Protein AF-A0AAJ7J3K2-F1 (afdb_monomer)

Structure (mmCIF, N/CA/C/O backbone):
data_AF-A0AAJ7J3K2-F1
#
_entry.id   AF-A0AAJ7J3K2-F1
#
loop_
_atom_site.group_PDB
_atom_site.id
_atom_site.type_symbol
_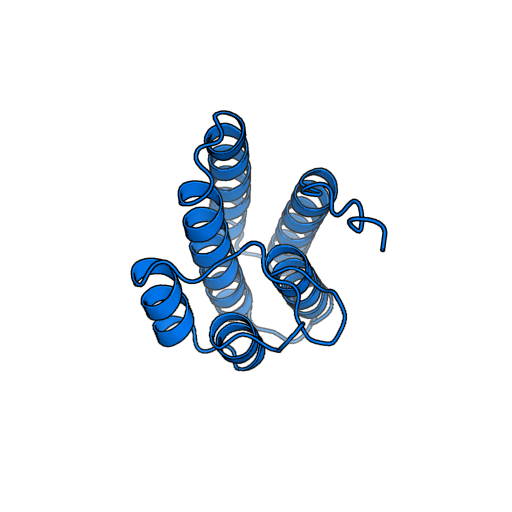atom_site.label_atom_id
_atom_site.label_alt_id
_atom_site.label_comp_id
_atom_site.label_asym_id
_atom_site.label_entity_id
_atom_site.label_seq_id
_atom_site.pdbx_PDB_ins_code
_atom_site.Cartn_x
_atom_site.Cartn_y
_atom_site.Cartn_z
_atom_site.occupancy
_atom_site.B_iso_or_equiv
_atom_site.auth_seq_id
_atom_site.auth_comp_id
_atom_site.auth_asym_id
_atom_site.auth_atom_id
_atom_site.pdbx_PDB_model_num
ATOM 1 N N . MET A 1 1 ? -19.468 -12.017 3.623 1.00 50.28 1 MET A N 1
ATOM 2 C CA . MET A 1 1 ? -18.251 -12.184 2.803 1.00 50.28 1 MET A CA 1
ATOM 3 C C . MET A 1 1 ? -18.581 -11.731 1.396 1.00 50.28 1 MET A C 1
ATOM 5 O O . MET A 1 1 ? -19.636 -12.104 0.895 1.00 50.28 1 MET A O 1
ATOM 9 N N . GLY A 1 2 ? -17.785 -10.815 0.849 1.00 67.88 2 GLY A N 1
ATOM 10 C CA . GLY A 1 2 ? -18.163 -9.991 -0.298 1.00 67.88 2 GLY A CA 1
ATOM 11 C C . GLY A 1 2 ? -16.980 -9.143 -0.763 1.00 67.88 2 GLY A C 1
ATOM 12 O O . GLY A 1 2 ? -16.300 -8.567 0.084 1.00 67.88 2 GLY A O 1
ATOM 13 N N . ASN A 1 3 ? -16.723 -9.014 -2.067 1.00 72.12 3 ASN A N 1
ATOM 14 C CA . ASN A 1 3 ? -15.802 -7.985 -2.548 1.00 72.12 3 ASN A CA 1
ATOM 15 C C . ASN A 1 3 ? -16.389 -6.628 -2.156 1.00 72.12 3 ASN A C 1
ATOM 17 O O . ASN A 1 3 ? -17.402 -6.195 -2.706 1.00 72.12 3 ASN A O 1
ATOM 21 N N . THR A 1 4 ? -15.776 -5.969 -1.175 1.00 83.62 4 THR A N 1
ATOM 22 C CA . THR A 1 4 ? -16.173 -4.625 -0.783 1.00 83.62 4 THR A CA 1
ATOM 23 C C . THR A 1 4 ? -15.841 -3.674 -1.933 1.00 83.62 4 THR A C 1
ATOM 25 O O . THR A 1 4 ? -14.943 -3.955 -2.739 1.00 83.62 4 THR A O 1
ATOM 28 N N . PRO A 1 5 ? -16.508 -2.512 -2.014 1.00 84.62 5 PRO A N 1
ATOM 29 C CA . PRO A 1 5 ? -16.103 -1.463 -2.945 1.00 84.62 5 PRO A CA 1
ATOM 30 C C . PRO A 1 5 ? -14.605 -1.140 -2.833 1.00 84.62 5 PRO A C 1
ATOM 32 O O . PRO A 1 5 ? -13.960 -0.833 -3.834 1.00 84.62 5 PRO A O 1
ATOM 35 N N . LEU A 1 6 ? -14.045 -1.281 -1.625 1.00 83.12 6 LEU A N 1
ATOM 36 C CA . LEU A 1 6 ? -12.630 -1.084 -1.347 1.00 83.12 6 LEU A CA 1
ATOM 37 C C . LEU A 1 6 ? -11.763 -2.177 -1.996 1.00 83.12 6 LEU A C 1
ATOM 39 O O . LEU A 1 6 ? -10.809 -1.839 -2.692 1.00 83.12 6 LEU A O 1
ATOM 43 N N . HIS A 1 7 ? -12.132 -3.460 -1.879 1.00 83.38 7 HIS A N 1
ATOM 44 C CA . HIS A 1 7 ? -11.436 -4.564 -2.560 1.00 83.38 7 HIS A CA 1
ATOM 45 C C . HIS A 1 7 ? -11.411 -4.383 -4.082 1.00 83.38 7 HIS A C 1
ATOM 47 O O . HIS A 1 7 ? -10.362 -4.524 -4.712 1.00 83.38 7 HIS A O 1
ATOM 53 N N . LEU A 1 8 ? -12.548 -4.003 -4.673 1.00 86.31 8 LEU A N 1
ATOM 54 C CA . LEU A 1 8 ? -12.648 -3.769 -6.116 1.00 86.31 8 LEU A CA 1
ATOM 55 C C . LEU A 1 8 ? -11.788 -2.582 -6.565 1.00 86.31 8 LEU A C 1
ATOM 57 O O . LEU A 1 8 ? -11.132 -2.660 -7.602 1.00 86.31 8 LEU A O 1
ATOM 61 N N . ALA A 1 9 ? -11.757 -1.499 -5.786 1.00 87.62 9 ALA A N 1
ATOM 62 C CA . ALA A 1 9 ? -10.947 -0.326 -6.098 1.00 87.62 9 ALA A CA 1
ATOM 63 C C . ALA A 1 9 ? -9.441 -0.636 -6.072 1.00 87.62 9 ALA A C 1
ATOM 65 O O . ALA A 1 9 ? -8.712 -0.169 -6.949 1.00 87.62 9 ALA A O 1
ATOM 66 N N . VAL A 1 10 ? -8.985 -1.462 -5.123 1.00 83.69 10 VAL A N 1
ATOM 67 C CA . VAL A 1 10 ? -7.587 -1.919 -5.050 1.00 83.69 10 VAL A CA 1
ATOM 68 C C . VAL A 1 10 ? -7.242 -2.830 -6.222 1.00 83.69 10 VAL A C 1
ATOM 70 O O . VAL A 1 10 ? -6.240 -2.596 -6.897 1.00 83.69 10 VAL A O 1
ATOM 73 N N . ALA A 1 11 ? -8.090 -3.821 -6.510 1.00 80.25 11 ALA A N 1
ATOM 74 C CA . ALA A 1 11 ? -7.893 -4.737 -7.633 1.00 80.25 11 ALA A CA 1
ATOM 75 C C . ALA A 1 11 ? -7.871 -4.002 -8.986 1.00 80.25 11 ALA A C 1
ATOM 77 O O . ALA A 1 11 ? -7.087 -4.340 -9.869 1.00 80.25 11 ALA A O 1
ATOM 78 N N . ALA A 1 12 ? -8.686 -2.954 -9.134 1.00 84.25 12 ALA A N 1
ATOM 79 C CA . ALA A 1 12 ? -8.729 -2.107 -10.325 1.00 84.25 12 ALA A CA 1
ATOM 80 C C . ALA A 1 12 ? -7.634 -1.022 -10.365 1.00 84.25 12 ALA A C 1
ATOM 82 O O . ALA A 1 12 ? -7.629 -0.198 -11.284 1.00 84.25 12 ALA A O 1
ATOM 83 N N . ASN A 1 13 ? -6.740 -0.984 -9.371 1.00 80.88 13 ASN A N 1
ATOM 84 C CA . ASN A 1 13 ? -5.700 0.031 -9.209 1.00 80.88 13 ASN A CA 1
ATOM 85 C C . ASN A 1 13 ? -6.234 1.481 -9.238 1.00 80.88 13 ASN A C 1
ATOM 87 O O . ASN A 1 13 ? -5.630 2.397 -9.798 1.00 80.88 13 ASN A O 1
ATOM 91 N N . LYS A 1 14 ? -7.426 1.703 -8.674 1.00 87.31 14 LYS A N 1
ATOM 92 C CA . LYS A 1 14 ? -8.111 3.002 -8.664 1.00 87.31 14 LYS A CA 1
ATOM 93 C C . LYS A 1 14 ? -7.851 3.738 -7.360 1.00 87.31 14 LYS A C 1
ATOM 95 O O . LYS A 1 14 ? -8.754 3.918 -6.547 1.00 87.31 14 LYS A O 1
ATOM 100 N N . MET A 1 15 ? -6.628 4.225 -7.180 1.00 83.25 15 MET A N 1
ATOM 101 C CA . MET A 1 15 ? -6.229 4.867 -5.924 1.00 83.25 15 MET A CA 1
ATOM 102 C C . MET A 1 15 ? -7.074 6.061 -5.477 1.00 83.25 15 MET A C 1
ATOM 104 O O . MET A 1 15 ? -7.392 6.132 -4.290 1.00 83.25 15 MET A O 1
ATOM 108 N N . PRO A 1 16 ? -7.538 6.949 -6.376 1.00 86.94 16 PRO A N 1
ATOM 109 C CA . PRO A 1 16 ? -8.463 8.008 -5.979 1.00 86.94 16 PRO A CA 1
ATOM 110 C C . PRO A 1 16 ? -9.750 7.462 -5.345 1.00 86.94 16 PRO A C 1
ATOM 112 O O . PRO A 1 16 ? -10.265 8.037 -4.389 1.00 86.94 16 PRO A O 1
ATOM 115 N N . VAL A 1 17 ? -10.244 6.323 -5.843 1.00 89.50 17 VAL A N 1
ATOM 116 C CA . VAL A 1 17 ? -11.439 5.650 -5.316 1.00 89.50 17 VAL A CA 1
ATOM 117 C C . VAL A 1 17 ? -11.130 4.984 -3.979 1.00 89.50 17 VAL A C 1
ATOM 119 O O . VAL A 1 17 ? -11.906 5.134 -3.042 1.00 89.50 17 VAL A O 1
ATOM 122 N N . VAL A 1 18 ? -9.979 4.314 -3.859 1.00 86.56 18 VAL A N 1
ATOM 123 C CA . VAL A 1 18 ? -9.514 3.719 -2.594 1.00 86.56 18 VAL A CA 1
ATOM 124 C C . VAL A 1 18 ? -9.453 4.780 -1.495 1.00 86.56 18 VAL A C 1
ATOM 126 O O . VAL A 1 18 ? -10.060 4.608 -0.442 1.00 86.56 18 VAL A O 1
ATOM 129 N N . MET A 1 19 ? -8.801 5.916 -1.756 1.00 84.94 19 MET A N 1
ATOM 130 C CA . MET A 1 19 ? -8.683 7.005 -0.783 1.00 84.94 19 MET A CA 1
ATOM 131 C C . MET A 1 19 ? -10.039 7.603 -0.401 1.00 84.94 19 MET A C 1
ATOM 133 O O . MET A 1 19 ? -10.247 7.958 0.758 1.00 84.94 19 MET A O 1
ATOM 137 N N . LEU A 1 20 ? -10.971 7.713 -1.352 1.00 88.75 20 LEU A N 1
ATOM 138 C CA . LEU A 1 20 ? -12.320 8.211 -1.084 1.00 88.75 20 LEU A CA 1
ATOM 139 C C . LEU A 1 20 ? -13.107 7.247 -0.189 1.00 88.75 20 LEU A C 1
ATOM 141 O O . LEU A 1 20 ? -13.742 7.686 0.766 1.00 88.75 20 LEU A O 1
ATOM 145 N N . LEU A 1 21 ? -13.020 5.944 -0.457 1.00 87.56 21 LEU A N 1
ATOM 146 C CA . LEU A 1 21 ? -13.662 4.910 0.353 1.00 87.56 21 LEU A CA 1
ATOM 147 C C . LEU A 1 21 ? -13.077 4.857 1.767 1.00 87.56 21 LEU A C 1
ATOM 149 O O . LEU A 1 21 ? -13.830 4.812 2.735 1.00 87.56 21 LEU A O 1
ATOM 153 N N . LEU A 1 22 ? -11.753 4.946 1.904 1.00 85.12 22 LEU A N 1
ATOM 154 C CA . LEU A 1 22 ? -11.104 5.008 3.214 1.00 85.12 22 LEU A CA 1
ATOM 155 C C . LEU A 1 22 ? -11.539 6.247 3.996 1.00 85.12 22 LEU A C 1
ATOM 157 O O . LEU A 1 22 ? -11.925 6.124 5.154 1.00 85.12 22 LEU A O 1
ATOM 161 N N . LYS A 1 23 ? -11.569 7.426 3.363 1.00 83.62 23 LYS A N 1
ATOM 162 C CA . LYS A 1 23 ? -12.082 8.656 3.992 1.00 83.62 23 LYS A CA 1
ATOM 163 C C . LYS A 1 23 ? -13.554 8.558 4.391 1.00 83.62 23 LYS A C 1
ATOM 165 O O . LYS A 1 23 ? -13.956 9.195 5.357 1.00 83.62 23 LYS A O 1
ATOM 170 N N . ALA A 1 24 ? -14.342 7.770 3.664 1.00 86.75 24 ALA A N 1
ATOM 171 C CA . ALA A 1 24 ? -15.735 7.495 3.995 1.00 86.75 24 ALA A CA 1
ATOM 172 C C . ALA A 1 24 ? -15.904 6.488 5.153 1.00 86.75 24 ALA A C 1
ATOM 174 O O . ALA A 1 24 ? -17.037 6.169 5.503 1.00 86.75 24 ALA A O 1
ATOM 175 N N . GLY A 1 25 ? -14.811 5.993 5.748 1.00 82.12 25 GLY A N 1
ATOM 176 C CA . GLY A 1 25 ? -14.847 5.009 6.831 1.00 82.12 25 GLY A CA 1
ATOM 177 C C . GLY A 1 25 ? -15.124 3.589 6.344 1.00 82.12 25 GLY A C 1
ATOM 178 O O . GLY A 1 25 ? -15.766 2.816 7.052 1.00 82.12 25 GLY A O 1
ATOM 179 N N . ALA A 1 26 ? -14.709 3.253 5.116 1.00 83.38 26 ALA A N 1
ATOM 180 C CA . ALA A 1 26 ? -14.825 1.890 4.613 1.00 83.38 26 ALA A CA 1
ATOM 181 C C . ALA A 1 26 ? -14.125 0.912 5.559 1.00 83.38 26 ALA A C 1
ATOM 183 O O . ALA A 1 26 ? -12.973 1.116 5.937 1.00 83.38 26 ALA A O 1
ATOM 184 N N . ASP A 1 27 ? -14.824 -0.166 5.900 1.00 78.38 27 ASP A N 1
ATOM 185 C CA . ASP A 1 27 ? -14.294 -1.187 6.789 1.00 78.38 27 ASP A CA 1
ATOM 186 C C . ASP A 1 27 ? -13.120 -1.928 6.129 1.00 78.38 27 ASP A C 1
ATOM 188 O O . ASP A 1 27 ? -13.271 -2.629 5.124 1.00 78.38 27 ASP A O 1
ATOM 192 N N . VAL A 1 28 ? -11.937 -1.749 6.716 1.00 79.31 28 VAL A N 1
ATOM 193 C CA . VAL A 1 28 ? -10.664 -2.331 6.269 1.00 79.31 28 VAL A CA 1
ATOM 194 C C . VAL A 1 28 ? -10.423 -3.732 6.840 1.00 79.31 28 VAL A C 1
ATOM 196 O O . VAL A 1 28 ? -9.452 -4.386 6.460 1.00 79.31 28 VAL A O 1
ATOM 199 N N . THR A 1 29 ? -11.284 -4.184 7.759 1.00 77.81 29 THR A N 1
ATOM 200 C CA . THR A 1 29 ? -11.218 -5.512 8.392 1.00 77.81 29 THR A CA 1
ATOM 201 C C . THR A 1 29 ? -11.993 -6.573 7.613 1.00 77.81 29 THR A C 1
ATOM 203 O O . THR A 1 29 ? -11.783 -7.770 7.802 1.00 77.81 29 THR A O 1
ATOM 206 N N . CYS A 1 30 ? -12.858 -6.140 6.693 1.00 80.12 30 CYS A N 1
ATOM 207 C CA . CYS A 1 30 ? -13.606 -7.027 5.820 1.00 80.12 30 CYS A CA 1
ATOM 208 C C . CYS A 1 30 ? -12.678 -7.876 4.938 1.00 80.12 30 CYS A C 1
ATOM 210 O O . CYS A 1 30 ? -11.670 -7.396 4.419 1.00 80.12 30 CYS A O 1
ATOM 212 N N . LEU A 1 31 ? -13.082 -9.127 4.708 1.00 82.94 31 LEU A N 1
ATOM 213 C CA . LEU A 1 31 ? -12.419 -10.046 3.785 1.00 82.94 31 LEU A CA 1
ATOM 214 C C . LEU A 1 31 ? -13.139 -10.073 2.433 1.00 82.94 31 LEU A C 1
ATOM 216 O O . LEU A 1 31 ? -14.372 -9.981 2.369 1.00 82.94 31 LEU A O 1
ATOM 220 N N . ASP A 1 32 ? -12.362 -10.181 1.359 1.00 82.69 32 ASP A N 1
ATOM 221 C CA . ASP A 1 32 ? -12.860 -10.337 -0.007 1.00 82.69 32 ASP A CA 1
ATOM 222 C C . ASP A 1 32 ? -13.463 -11.742 -0.244 1.00 82.69 32 ASP A C 1
ATOM 224 O O . ASP A 1 32 ? -13.600 -12.549 0.679 1.00 82.69 32 ASP A O 1
ATOM 228 N N . HIS A 1 33 ? -13.879 -12.049 -1.479 1.00 81.25 33 HIS A N 1
ATOM 229 C CA . HIS A 1 33 ? -14.418 -13.379 -1.816 1.00 81.25 33 HIS A CA 1
ATOM 230 C C . HIS A 1 33 ? -13.413 -14.527 -1.654 1.00 81.25 33 HIS A C 1
ATOM 232 O O . HIS A 1 33 ? -13.826 -15.674 -1.507 1.00 81.25 33 HIS A O 1
ATOM 238 N N . GLU A 1 34 ? -12.117 -14.234 -1.694 1.00 78.31 34 GLU A N 1
ATOM 239 C CA . GLU A 1 34 ? -11.039 -15.202 -1.510 1.00 78.31 34 GLU A CA 1
ATOM 240 C C . GLU A 1 34 ? -10.591 -15.294 -0.037 1.00 78.31 34 GLU A C 1
ATOM 242 O O . GLU A 1 34 ? -9.625 -15.991 0.270 1.00 78.31 34 GLU A O 1
ATOM 247 N N . GLY A 1 35 ? -11.268 -14.599 0.887 1.00 80.88 35 GLY A N 1
ATOM 248 C CA . GLY A 1 35 ? -10.878 -14.544 2.297 1.00 80.88 35 GLY A CA 1
ATOM 249 C C . GLY A 1 35 ? -9.646 -13.670 2.557 1.00 80.88 35 GLY A C 1
ATOM 250 O O . GLY A 1 35 ? -9.065 -13.727 3.642 1.00 80.88 35 GLY A O 1
ATOM 251 N N . ASN A 1 36 ? -9.232 -12.855 1.585 1.00 81.69 36 ASN A N 1
ATOM 252 C CA . ASN A 1 36 ? -8.102 -11.950 1.724 1.00 81.69 36 ASN A CA 1
ATOM 253 C C . ASN A 1 36 ? -8.543 -10.656 2.405 1.00 81.69 36 ASN A C 1
ATOM 255 O O . ASN A 1 36 ? -9.530 -10.032 2.016 1.00 81.69 36 ASN A O 1
ATOM 259 N N . SER A 1 37 ? -7.760 -10.214 3.387 1.00 81.69 37 SER A N 1
ATOM 260 C CA . SER A 1 37 ? -7.852 -8.851 3.901 1.00 81.69 37 SER A CA 1
ATOM 261 C C . SER A 1 37 ? -7.211 -7.863 2.926 1.00 81.69 37 SER A C 1
ATOM 263 O O . SER A 1 37 ? -6.411 -8.231 2.056 1.00 81.69 37 SER A O 1
ATOM 265 N N . LEU A 1 38 ? -7.486 -6.575 3.120 1.00 80.00 38 LEU A N 1
ATOM 266 C CA . LEU A 1 38 ? -6.861 -5.510 2.338 1.00 80.00 38 LEU A CA 1
ATOM 267 C C . LEU A 1 38 ? -5.320 -5.549 2.397 1.00 80.00 38 LEU A C 1
ATOM 269 O O . LEU A 1 38 ? -4.649 -5.310 1.391 1.00 80.00 38 LEU A O 1
ATOM 273 N N . LEU A 1 39 ? -4.757 -5.911 3.558 1.00 80.94 39 LEU A N 1
ATOM 274 C CA . LEU A 1 39 ? -3.315 -6.105 3.743 1.00 80.94 39 LEU A CA 1
ATOM 275 C C . LEU A 1 39 ? -2.788 -7.223 2.832 1.00 80.94 39 LEU A C 1
ATOM 277 O O . LEU A 1 39 ? -1.756 -7.066 2.183 1.00 80.94 39 LEU A O 1
ATOM 281 N N . LYS A 1 40 ? -3.522 -8.336 2.725 1.00 83.62 40 LYS A N 1
ATOM 282 C CA . LYS A 1 40 ? -3.135 -9.465 1.873 1.00 83.62 40 LYS A CA 1
ATOM 283 C C . LYS A 1 40 ? -3.183 -9.105 0.385 1.00 83.62 40 LYS A C 1
ATOM 285 O O . LYS A 1 40 ? -2.299 -9.504 -0.373 1.00 83.62 40 LYS A O 1
ATOM 290 N N . LEU A 1 41 ? -4.163 -8.299 -0.028 1.00 83.12 41 LEU A N 1
ATOM 291 C CA . LEU A 1 41 ? -4.229 -7.725 -1.378 1.00 83.12 41 LEU A CA 1
ATOM 292 C C . LEU A 1 41 ? -3.023 -6.823 -1.681 1.00 83.12 41 LEU A C 1
ATOM 294 O O . LEU A 1 41 ? -2.403 -6.968 -2.737 1.00 83.12 41 LEU A O 1
ATOM 298 N N . ALA A 1 42 ? -2.648 -5.945 -0.745 1.00 84.00 42 ALA A N 1
ATOM 299 C CA . ALA A 1 42 ? -1.454 -5.106 -0.860 1.00 84.00 42 ALA A CA 1
ATOM 300 C C . ALA A 1 42 ? -0.176 -5.942 -1.042 1.00 84.00 42 ALA A C 1
ATOM 302 O O . ALA A 1 42 ? 0.615 -5.673 -1.947 1.00 84.00 42 ALA A O 1
ATOM 303 N N . GLN A 1 43 ? -0.003 -6.993 -0.235 1.00 86.38 43 GLN A N 1
ATOM 304 C CA . GLN A 1 43 ? 1.129 -7.916 -0.344 1.00 86.38 43 GLN A CA 1
ATOM 305 C C . GLN A 1 43 ? 1.173 -8.630 -1.700 1.00 86.38 43 GLN A C 1
ATOM 307 O O . GLN A 1 43 ? 2.225 -8.674 -2.337 1.00 86.38 43 GLN A O 1
ATOM 312 N N . ARG A 1 44 ? 0.039 -9.162 -2.183 1.00 85.38 44 ARG A N 1
ATOM 313 C CA . ARG A 1 44 ? -0.022 -9.811 -3.506 1.00 85.38 44 ARG A CA 1
ATOM 314 C C . ARG A 1 44 ? 0.409 -8.843 -4.603 1.00 85.38 44 ARG A C 1
ATOM 316 O O . ARG A 1 44 ? 1.212 -9.211 -5.455 1.00 85.38 44 ARG A O 1
ATOM 323 N N . LYS A 1 45 ? -0.063 -7.597 -4.551 1.00 84.62 45 LYS A N 1
ATOM 324 C CA . LYS A 1 45 ? 0.304 -6.570 -5.529 1.00 84.62 45 LYS A CA 1
ATOM 325 C C . LYS A 1 45 ? 1.798 -6.229 -5.475 1.00 84.62 45 LYS A C 1
ATOM 327 O O . LYS A 1 45 ? 2.447 -6.215 -6.516 1.00 84.62 45 LYS A O 1
ATOM 332 N N . LEU A 1 46 ? 2.364 -6.034 -4.284 1.00 86.00 46 LEU A N 1
ATOM 333 C CA . LEU A 1 46 ? 3.805 -5.809 -4.108 1.00 86.00 46 LEU A CA 1
ATOM 334 C C . LEU A 1 46 ? 4.647 -6.987 -4.621 1.00 86.00 46 LEU A C 1
ATOM 336 O O . LEU A 1 46 ? 5.670 -6.769 -5.262 1.00 86.00 46 LEU A O 1
ATOM 340 N N . SER A 1 47 ? 4.202 -8.226 -4.402 1.00 88.25 47 SER A N 1
ATOM 341 C CA . SER A 1 47 ? 4.888 -9.423 -4.904 1.00 88.25 47 SER A CA 1
ATOM 342 C C . SER A 1 47 ? 4.892 -9.494 -6.437 1.00 88.25 47 SER A C 1
ATOM 344 O O . SER A 1 47 ? 5.897 -9.871 -7.040 1.00 88.25 47 SER A O 1
ATOM 346 N N . LEU A 1 48 ? 3.806 -9.065 -7.090 1.00 85.81 48 LEU A N 1
ATOM 347 C CA . LEU A 1 48 ? 3.765 -8.941 -8.551 1.00 85.81 48 LEU A CA 1
ATOM 348 C C . LEU A 1 48 ? 4.746 -7.873 -9.056 1.00 85.81 48 LEU A C 1
ATOM 350 O O . LEU A 1 48 ? 5.454 -8.114 -10.031 1.00 85.81 48 LEU A O 1
ATOM 354 N N . LEU A 1 49 ? 4.834 -6.728 -8.368 1.00 81.94 49 LEU A N 1
ATOM 355 C CA . LEU A 1 49 ? 5.784 -5.659 -8.703 1.00 81.94 49 LEU A CA 1
ATOM 356 C C . LEU A 1 49 ? 7.241 -6.091 -8.494 1.00 81.94 49 LEU A C 1
ATOM 358 O O . LEU A 1 49 ? 8.105 -5.719 -9.282 1.00 81.94 49 LEU A O 1
ATOM 362 N N . GLN A 1 50 ? 7.514 -6.905 -7.471 1.00 82.50 50 GLN A N 1
ATOM 363 C CA . GLN A 1 50 ? 8.851 -7.429 -7.188 1.00 82.50 50 GLN A CA 1
ATOM 364 C C . GLN A 1 50 ? 9.385 -8.315 -8.325 1.00 82.50 50 GLN A C 1
ATOM 366 O O . GLN A 1 50 ? 10.570 -8.253 -8.644 1.00 82.50 50 GLN A O 1
ATOM 371 N N . ASN A 1 51 ? 8.521 -9.136 -8.929 1.00 76.31 51 ASN A N 1
ATOM 372 C CA . ASN A 1 51 ? 8.909 -10.107 -9.957 1.00 76.31 51 ASN A CA 1
ATOM 373 C C . ASN A 1 51 ? 8.930 -9.526 -11.381 1.00 76.31 51 ASN A C 1
ATOM 375 O O . ASN A 1 51 ? 9.376 -10.197 -12.311 1.00 76.31 51 ASN A O 1
ATOM 379 N N . CYS A 1 52 ? 8.453 -8.294 -11.576 1.00 68.88 52 CYS A N 1
ATOM 380 C CA . CYS A 1 52 ? 8.378 -7.674 -12.893 1.00 68.88 52 CYS A CA 1
ATOM 381 C C . CYS A 1 52 ? 9.705 -6.967 -13.229 1.00 68.88 52 CYS A C 1
ATOM 383 O O . CYS A 1 52 ? 9.944 -5.838 -12.801 1.00 68.88 52 CYS A O 1
ATOM 385 N N . ALA A 1 53 ? 10.587 -7.632 -13.982 1.00 61.00 53 ALA A N 1
ATOM 386 C CA . ALA A 1 53 ? 11.908 -7.099 -14.343 1.00 61.00 53 ALA A CA 1
ATOM 387 C C . ALA A 1 53 ? 11.858 -5.963 -15.387 1.00 61.00 53 ALA A C 1
ATOM 389 O O . ALA A 1 53 ? 12.763 -5.133 -15.429 1.00 61.00 53 ALA A O 1
ATOM 390 N N . ASP A 1 54 ? 10.790 -5.897 -16.188 1.00 66.75 54 ASP A N 1
ATOM 391 C CA . ASP A 1 54 ? 10.659 -4.952 -17.308 1.00 66.75 54 ASP A CA 1
ATOM 392 C C . ASP A 1 54 ? 9.972 -3.628 -16.925 1.00 66.75 54 ASP A C 1
ATOM 394 O O . ASP A 1 54 ? 9.767 -2.750 -17.767 1.00 66.75 54 ASP A O 1
ATOM 398 N N . THR A 1 55 ? 9.571 -3.468 -15.659 1.00 74.06 55 THR A N 1
ATOM 399 C CA . THR A 1 55 ? 8.842 -2.272 -15.218 1.00 74.06 55 THR A CA 1
ATOM 400 C C . THR A 1 55 ? 9.806 -1.154 -14.849 1.00 74.06 55 THR A C 1
ATOM 402 O O . THR A 1 55 ? 10.743 -1.332 -14.076 1.00 74.06 55 THR A O 1
ATOM 405 N N . GLU A 1 56 ? 9.541 0.037 -15.378 1.00 82.88 56 GLU A N 1
ATOM 406 C CA . GLU A 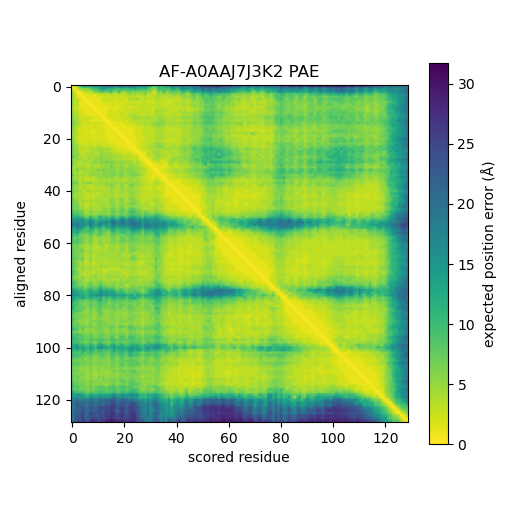1 56 ? 10.291 1.243 -15.053 1.00 82.88 56 GLU A CA 1
ATOM 407 C C . GLU A 1 56 ? 10.284 1.515 -13.542 1.00 82.88 56 GLU A C 1
ATOM 409 O O . GLU A 1 56 ? 9.229 1.534 -12.904 1.00 82.88 56 GLU A O 1
ATOM 414 N N . THR A 1 57 ? 11.465 1.778 -12.979 1.00 82.94 57 THR A N 1
ATOM 415 C CA . THR A 1 57 ? 11.658 2.074 -11.553 1.00 82.94 57 THR A CA 1
ATOM 416 C C . THR A 1 57 ? 10.680 3.132 -11.030 1.00 82.94 57 THR A C 1
ATOM 418 O O . THR A 1 57 ? 10.163 2.997 -9.924 1.00 82.94 57 THR A O 1
ATOM 421 N N . SER A 1 58 ? 10.390 4.163 -11.828 1.00 83.75 58 SER A N 1
ATOM 422 C CA . SER A 1 58 ? 9.437 5.228 -11.492 1.00 83.75 58 SER A CA 1
ATOM 423 C C . SER A 1 58 ? 8.021 4.691 -11.270 1.00 83.75 58 SER A C 1
ATOM 425 O O . SER A 1 58 ? 7.395 5.018 -10.267 1.00 83.75 58 SER A O 1
ATOM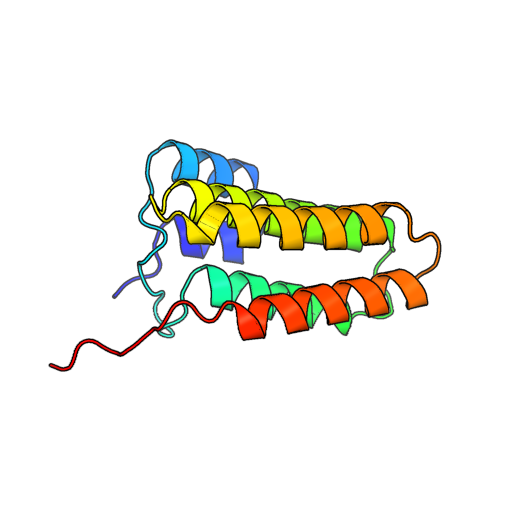 427 N N . LYS A 1 59 ? 7.555 3.779 -12.133 1.00 84.44 59 LYS A N 1
ATOM 428 C CA . LYS A 1 59 ? 6.233 3.149 -12.002 1.00 84.44 59 LYS A CA 1
ATOM 429 C C . LYS A 1 59 ? 6.158 2.267 -10.763 1.00 84.44 59 LYS A C 1
ATOM 431 O O . LYS A 1 59 ? 5.163 2.300 -10.052 1.00 84.44 59 LYS A O 1
ATOM 436 N N . ILE A 1 60 ? 7.222 1.515 -10.463 1.00 84.69 60 ILE A N 1
ATOM 437 C CA . ILE A 1 60 ? 7.277 0.706 -9.236 1.00 84.69 60 ILE A CA 1
ATOM 438 C C . ILE A 1 60 ? 7.145 1.612 -8.009 1.00 84.69 60 ILE A C 1
ATOM 440 O O . ILE A 1 60 ? 6.362 1.308 -7.115 1.00 84.69 60 ILE A O 1
ATOM 444 N N . LYS A 1 61 ? 7.861 2.742 -7.975 1.00 86.31 61 LYS A N 1
ATOM 445 C CA . LYS A 1 61 ? 7.773 3.708 -6.871 1.00 86.31 61 LYS A CA 1
ATOM 446 C C . LYS A 1 61 ? 6.359 4.267 -6.704 1.00 86.31 61 LYS A C 1
ATOM 448 O O . LYS A 1 61 ? 5.863 4.262 -5.585 1.00 86.31 61 LYS A O 1
ATOM 453 N N . GLU A 1 62 ? 5.703 4.680 -7.788 1.00 86.19 62 GLU A N 1
ATOM 454 C CA . GLU A 1 62 ? 4.324 5.202 -7.767 1.00 86.19 62 GLU A CA 1
ATOM 455 C C . GLU A 1 62 ? 3.303 4.161 -7.278 1.00 86.19 62 GLU A C 1
ATOM 457 O O . GLU A 1 62 ? 2.414 4.455 -6.471 1.00 86.19 62 GLU A O 1
ATOM 462 N N . GLU A 1 63 ? 3.448 2.916 -7.731 1.00 85.62 63 GLU A N 1
ATOM 463 C CA . GLU A 1 63 ? 2.581 1.811 -7.326 1.00 85.62 63 GLU A CA 1
ATOM 464 C C . GLU A 1 63 ? 2.799 1.425 -5.859 1.00 85.62 63 GLU A C 1
ATOM 466 O O . GLU A 1 63 ? 1.835 1.224 -5.118 1.00 85.62 63 GLU A O 1
ATOM 471 N N . VAL A 1 64 ? 4.057 1.358 -5.412 1.00 86.88 64 VAL A N 1
ATOM 472 C CA . VAL A 1 64 ? 4.402 1.104 -4.007 1.00 86.88 64 VAL A CA 1
ATOM 473 C C . VAL A 1 64 ? 3.891 2.240 -3.126 1.00 86.88 64 VAL A C 1
ATOM 475 O O . VAL A 1 64 ? 3.279 1.963 -2.098 1.00 86.88 64 VAL A O 1
ATOM 478 N N . GLN A 1 65 ? 4.070 3.498 -3.538 1.00 88.12 65 GLN A N 1
ATOM 479 C CA . GLN A 1 65 ? 3.564 4.671 -2.823 1.00 88.12 65 GLN A CA 1
ATOM 480 C C . GLN A 1 65 ? 2.063 4.563 -2.579 1.00 88.12 65 GLN A C 1
ATOM 482 O O . GLN A 1 65 ? 1.594 4.690 -1.453 1.00 88.12 65 GLN A O 1
ATOM 487 N N . SER A 1 66 ? 1.322 4.248 -3.635 1.00 85.62 66 SER A N 1
ATOM 488 C CA . SER A 1 66 ? -0.124 4.073 -3.581 1.00 85.62 66 SER A CA 1
ATOM 489 C C . SER A 1 66 ? -0.555 3.000 -2.578 1.00 85.62 66 SER A C 1
ATOM 491 O O . SER A 1 66 ? -1.541 3.161 -1.857 1.00 85.62 66 SER A O 1
ATOM 493 N N . ILE A 1 67 ? 0.191 1.894 -2.517 1.00 86.00 67 ILE A N 1
ATOM 494 C CA . ILE A 1 67 ? -0.061 0.806 -1.570 1.00 86.00 67 ILE A CA 1
ATOM 495 C C . ILE A 1 67 ? 0.257 1.253 -0.139 1.00 86.00 67 ILE A C 1
ATOM 497 O O . ILE A 1 67 ? -0.527 0.975 0.767 1.00 86.00 67 ILE A O 1
ATOM 501 N N . ILE A 1 68 ? 1.366 1.965 0.071 1.00 87.69 68 ILE A N 1
ATOM 502 C CA . ILE A 1 68 ? 1.748 2.505 1.381 1.00 87.69 68 ILE A CA 1
ATOM 503 C C . ILE A 1 68 ? 0.695 3.491 1.887 1.00 87.69 68 ILE A C 1
ATOM 505 O O . ILE A 1 68 ? 0.220 3.323 3.005 1.00 87.69 68 ILE A O 1
ATOM 509 N N . ASP A 1 69 ? 0.270 4.455 1.069 1.00 86.38 69 ASP A N 1
ATOM 510 C CA . ASP A 1 69 ? -0.734 5.461 1.445 1.00 86.38 69 ASP A CA 1
ATOM 511 C C . ASP A 1 69 ? -2.053 4.808 1.878 1.00 86.38 69 ASP A C 1
ATOM 513 O O . ASP A 1 69 ? -2.667 5.196 2.880 1.00 86.38 69 ASP A O 1
ATOM 517 N N . MET A 1 70 ? -2.464 3.762 1.157 1.00 85.50 70 MET A N 1
ATOM 518 C CA . MET A 1 70 ? -3.619 2.946 1.515 1.00 85.50 70 MET A CA 1
ATOM 519 C C . MET A 1 70 ? -3.416 2.236 2.858 1.00 85.50 70 MET A C 1
ATOM 521 O O . MET A 1 70 ? -4.290 2.310 3.720 1.00 85.50 70 MET A O 1
ATOM 525 N N . LEU A 1 71 ? -2.286 1.550 3.051 1.00 83.88 71 LEU A N 1
ATOM 526 C CA . LEU A 1 71 ? -1.993 0.802 4.277 1.00 83.88 71 LEU A CA 1
ATOM 527 C C . LEU A 1 71 ? -1.894 1.715 5.497 1.00 83.88 71 LEU A C 1
ATOM 529 O O . LEU A 1 71 ? -2.464 1.395 6.535 1.00 83.88 71 LEU A O 1
ATOM 533 N N . VAL A 1 72 ? -1.238 2.866 5.360 1.00 86.19 72 VAL A N 1
ATOM 534 C CA . VAL A 1 72 ? -1.164 3.894 6.403 1.00 86.19 72 VAL A CA 1
ATOM 535 C C . VAL A 1 72 ? -2.565 4.368 6.762 1.00 86.19 72 VAL A C 1
ATOM 537 O O . VAL A 1 72 ? -2.929 4.355 7.933 1.00 86.19 72 VAL A O 1
ATOM 540 N N . SER A 1 73 ? -3.387 4.694 5.764 1.00 84.50 73 SER A N 1
ATOM 541 C CA . SER A 1 73 ? -4.773 5.116 5.987 1.00 84.50 73 SER A CA 1
ATOM 542 C C . SER A 1 73 ? -5.621 4.026 6.659 1.00 84.50 73 SER A C 1
ATOM 544 O O . SER A 1 73 ? -6.516 4.339 7.438 1.00 84.50 73 SER A O 1
ATOM 546 N N . CYS A 1 74 ? -5.348 2.745 6.392 1.00 81.44 74 CYS A N 1
ATOM 547 C CA . CYS A 1 74 ? -6.030 1.629 7.053 1.00 81.44 74 CYS A CA 1
ATOM 548 C C . CYS A 1 74 ? -5.582 1.445 8.500 1.00 81.44 74 CYS A C 1
ATOM 550 O O . CYS A 1 74 ? -6.417 1.253 9.380 1.00 81.44 74 CYS A O 1
ATOM 552 N N . LEU A 1 75 ? -4.273 1.517 8.746 1.00 80.88 75 LEU A N 1
ATOM 553 C CA . LEU A 1 75 ? -3.695 1.413 10.081 1.00 80.88 75 LEU A CA 1
ATOM 554 C C . LEU A 1 75 ? -4.134 2.587 10.962 1.00 80.88 75 LEU A C 1
ATOM 556 O O . LEU A 1 75 ? -4.471 2.365 12.112 1.00 80.88 75 LEU A O 1
ATOM 560 N N . GLN A 1 76 ? -4.252 3.799 10.413 1.00 80.69 76 GLN A N 1
ATOM 561 C CA . GLN A 1 76 ? -4.785 4.963 11.133 1.00 80.69 76 GLN A CA 1
ATOM 562 C C . GLN A 1 76 ? -6.253 4.808 11.560 1.00 80.69 76 GLN A C 1
ATOM 564 O O . GLN A 1 76 ? -6.677 5.425 12.536 1.00 80.69 76 GLN A O 1
ATOM 569 N N . GLN A 1 77 ? -7.048 4.008 10.843 1.00 77.12 77 GLN A N 1
ATOM 570 C CA . GLN A 1 77 ? -8.431 3.717 11.243 1.00 77.12 77 GLN A CA 1
ATOM 571 C C . GLN A 1 77 ? -8.519 2.659 12.346 1.00 77.12 77 GLN A C 1
ATOM 573 O O . GLN A 1 77 ? -9.519 2.596 13.064 1.00 77.12 77 GLN A O 1
ATOM 578 N N . GLN A 1 78 ? -7.466 1.864 12.526 1.00 72.06 78 GLN A N 1
ATOM 579 C CA . GLN A 1 78 ? -7.325 0.982 13.673 1.00 72.06 78 GLN A CA 1
ATOM 580 C C . GLN A 1 78 ? -6.817 1.845 14.833 1.00 72.06 78 GLN A C 1
ATOM 582 O O . GLN A 1 78 ? -5.696 2.336 14.807 1.00 72.06 78 GLN A O 1
ATOM 587 N N . LYS A 1 79 ? -7.649 2.084 15.853 1.00 66.06 79 LYS A N 1
ATOM 588 C CA . LYS A 1 79 ? -7.272 2.836 17.069 1.00 66.06 79 LYS A CA 1
ATOM 589 C C . LYS A 1 79 ? -6.315 2.030 17.963 1.00 66.06 79 LYS A C 1
ATOM 591 O O . LYS A 1 79 ? -6.583 1.840 19.147 1.00 66.06 79 LYS A O 1
ATOM 596 N N . ASP A 1 80 ? -5.248 1.501 17.384 1.00 68.31 80 ASP A N 1
ATOM 597 C CA . ASP A 1 80 ? -4.278 0.639 18.038 1.00 68.31 80 ASP A CA 1
ATOM 598 C C . ASP A 1 80 ? -2.958 1.400 18.207 1.00 68.31 80 ASP A C 1
ATOM 600 O O . ASP A 1 80 ? -2.455 2.003 17.263 1.00 68.31 80 ASP A O 1
ATOM 604 N N . ILE A 1 81 ? -2.379 1.365 19.407 1.00 69.00 81 ILE A N 1
ATOM 605 C CA . ILE A 1 81 ? -1.077 1.988 19.705 1.00 69.00 81 ILE A CA 1
ATOM 606 C C . ILE A 1 81 ? 0.023 1.335 18.854 1.00 69.00 81 ILE A C 1
ATOM 608 O O . ILE A 1 81 ? 1.009 1.973 18.488 1.00 69.00 81 ILE A O 1
ATOM 612 N N . GLU A 1 82 ? -0.163 0.063 18.493 1.00 72.69 82 GLU A N 1
ATOM 613 C CA . GLU A 1 82 ? 0.768 -0.648 17.627 1.00 72.69 82 GLU A CA 1
ATOM 614 C C . GLU A 1 82 ? 0.710 -0.135 16.177 1.00 72.69 82 GLU A C 1
ATOM 616 O O . GLU A 1 82 ? 1.699 -0.239 15.456 1.00 72.69 82 GLU A O 1
ATOM 621 N N . ALA A 1 83 ? -0.399 0.473 15.734 1.00 76.19 83 ALA A N 1
ATOM 622 C CA . ALA A 1 83 ? -0.529 0.999 14.374 1.00 76.19 83 ALA A CA 1
ATOM 623 C C . ALA A 1 83 ? 0.514 2.085 14.063 1.00 76.19 83 ALA A C 1
ATOM 625 O O . ALA A 1 83 ? 1.073 2.084 12.967 1.00 76.19 83 ALA A O 1
ATOM 626 N N . ASP A 1 84 ? 0.852 2.942 15.030 1.00 81.56 84 ASP A N 1
ATOM 627 C CA . ASP A 1 84 ? 1.829 4.021 14.842 1.00 81.56 84 ASP A CA 1
ATOM 628 C C . ASP A 1 84 ? 3.241 3.487 14.555 1.00 81.56 84 ASP A C 1
ATOM 630 O O . ASP A 1 84 ? 3.894 3.929 13.607 1.00 81.56 84 ASP A O 1
ATOM 634 N N . ARG A 1 85 ? 3.695 2.466 15.297 1.00 83.00 85 ARG A N 1
ATOM 635 C CA . ARG A 1 85 ? 4.995 1.804 15.049 1.00 83.00 85 ARG A CA 1
ATOM 636 C C . ARG A 1 85 ? 5.045 1.139 13.677 1.00 83.00 85 ARG A C 1
ATOM 638 O O . ARG A 1 85 ? 6.071 1.157 12.988 1.00 83.00 85 ARG A O 1
ATOM 645 N N . LYS A 1 86 ? 3.922 0.546 13.269 1.00 82.94 86 LYS A N 1
ATOM 646 C CA . LYS A 1 86 ? 3.773 -0.095 11.960 1.00 82.94 86 LYS A CA 1
ATOM 647 C C . LYS A 1 86 ? 3.847 0.948 10.844 1.00 82.94 86 LYS A C 1
ATOM 649 O O . LYS A 1 86 ? 4.583 0.746 9.881 1.00 82.94 86 LYS A O 1
ATOM 654 N N . ILE A 1 87 ? 3.157 2.079 10.997 1.00 85.94 87 ILE A N 1
ATOM 655 C CA . ILE A 1 87 ? 3.205 3.211 10.060 1.00 85.94 87 ILE A CA 1
ATOM 656 C C . ILE A 1 87 ? 4.635 3.743 9.933 1.00 85.94 87 ILE A C 1
ATOM 658 O O . ILE A 1 87 ? 5.123 3.895 8.814 1.00 85.94 87 ILE A O 1
ATOM 662 N N . GLU A 1 88 ? 5.334 3.962 11.048 1.00 88.25 88 GLU A N 1
ATOM 663 C CA . GLU A 1 88 ? 6.722 4.437 11.042 1.00 88.25 88 GLU A CA 1
ATOM 664 C C . GLU A 1 88 ? 7.645 3.485 10.267 1.00 88.25 88 GLU A C 1
ATOM 666 O O . GLU A 1 88 ? 8.428 3.915 9.415 1.00 88.25 88 GLU A O 1
ATOM 671 N N . THR A 1 89 ? 7.497 2.176 10.491 1.00 88.06 89 THR A N 1
ATOM 672 C CA . THR A 1 89 ? 8.261 1.147 9.774 1.00 88.06 89 THR A CA 1
ATOM 673 C C . THR A 1 89 ? 7.988 1.194 8.267 1.00 88.06 89 THR A C 1
ATOM 675 O O . THR A 1 89 ? 8.928 1.209 7.469 1.00 88.06 89 THR A O 1
ATOM 678 N N . LEU A 1 90 ? 6.716 1.276 7.860 1.00 86.44 90 LEU A N 1
ATOM 679 C CA . LEU A 1 90 ? 6.318 1.352 6.449 1.00 86.44 90 LEU A CA 1
ATOM 680 C C . LEU A 1 90 ? 6.871 2.609 5.764 1.00 86.44 90 LEU A C 1
ATOM 682 O O . LEU A 1 90 ? 7.459 2.516 4.685 1.00 86.44 90 LEU A O 1
ATOM 686 N N . VAL A 1 91 ? 6.738 3.771 6.406 1.00 88.94 91 VAL A N 1
ATOM 687 C CA . VAL A 1 91 ? 7.224 5.057 5.882 1.00 88.94 91 VAL A CA 1
ATOM 688 C C . VAL A 1 91 ? 8.750 5.080 5.794 1.00 88.94 91 VAL A C 1
ATOM 690 O O . VAL A 1 91 ? 9.301 5.588 4.815 1.00 88.94 91 VAL A O 1
ATOM 693 N N . SER A 1 92 ? 9.450 4.495 6.768 1.00 90.94 92 SER A N 1
ATOM 694 C CA . SER A 1 92 ? 10.912 4.376 6.763 1.00 90.94 92 SER A CA 1
ATOM 695 C C . SER A 1 92 ? 11.407 3.550 5.572 1.00 90.94 92 SER A C 1
ATOM 697 O O . SER A 1 92 ? 12.261 4.005 4.807 1.00 90.94 92 SER A O 1
ATOM 699 N N . ILE A 1 93 ? 10.825 2.365 5.348 1.00 87.19 93 ILE A N 1
ATOM 700 C CA . ILE A 1 93 ? 11.195 1.500 4.217 1.00 87.19 93 ILE A CA 1
ATOM 701 C C . ILE A 1 93 ? 10.867 2.186 2.887 1.00 87.19 93 ILE A C 1
ATOM 703 O O . ILE A 1 93 ? 11.697 2.190 1.976 1.00 87.19 93 ILE A O 1
ATOM 707 N N . TYR A 1 94 ? 9.699 2.8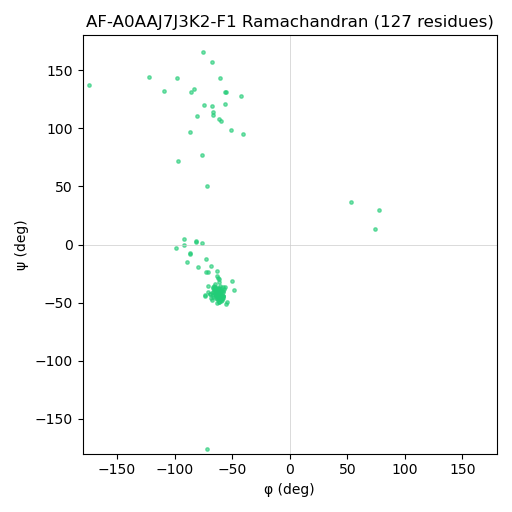25 2.792 1.00 88.06 94 TYR A N 1
ATOM 708 C CA . TYR A 1 94 ? 9.294 3.574 1.606 1.00 88.06 94 TYR A CA 1
ATOM 709 C C . TYR A 1 94 ? 10.234 4.753 1.302 1.00 88.06 94 TYR A C 1
ATOM 711 O O . TYR A 1 94 ? 10.632 4.950 0.156 1.00 88.06 94 TYR A O 1
ATOM 719 N N . SER A 1 95 ? 10.676 5.488 2.325 1.00 90.62 95 SER A N 1
ATOM 720 C CA . SER A 1 95 ? 11.637 6.587 2.168 1.00 90.62 95 SER A CA 1
ATOM 721 C C . SER A 1 95 ? 12.957 6.101 1.567 1.00 90.62 95 SER A C 1
ATOM 723 O O . SER A 1 95 ? 13.501 6.742 0.667 1.00 90.62 95 SER A O 1
ATOM 725 N N . ARG A 1 96 ? 13.453 4.933 2.001 1.00 90.44 96 ARG A N 1
ATOM 726 C CA . ARG A 1 96 ? 14.638 4.307 1.388 1.00 90.44 96 ARG A CA 1
ATOM 727 C C . ARG A 1 96 ? 14.385 3.947 -0.075 1.00 90.44 96 ARG A C 1
ATOM 729 O O . ARG A 1 96 ? 15.223 4.248 -0.917 1.00 90.44 96 ARG A O 1
ATOM 736 N N . LEU A 1 97 ? 13.218 3.380 -0.374 1.00 87.25 97 LEU A N 1
ATOM 737 C CA . LEU A 1 97 ? 12.823 2.983 -1.725 1.00 87.25 97 LEU A CA 1
ATOM 738 C C . LEU A 1 97 ? 12.727 4.176 -2.692 1.00 87.25 97 LEU A C 1
ATOM 740 O O . LEU A 1 97 ? 13.150 4.065 -3.843 1.00 87.25 97 LEU A O 1
ATOM 744 N N . ILE A 1 98 ? 12.230 5.335 -2.243 1.00 86.56 98 ILE A N 1
ATOM 745 C CA . ILE A 1 98 ? 12.200 6.561 -3.062 1.00 86.56 98 ILE A CA 1
ATOM 746 C C . ILE A 1 98 ? 13.616 6.995 -3.454 1.00 86.56 98 ILE A C 1
ATOM 748 O O . ILE A 1 98 ? 13.842 7.371 -4.607 1.00 86.56 98 ILE A O 1
ATOM 752 N N . LEU A 1 99 ? 14.566 6.918 -2.518 1.00 88.31 99 LEU A N 1
ATOM 753 C CA . LEU A 1 99 ? 15.965 7.310 -2.726 1.00 88.31 99 LEU A CA 1
ATOM 754 C C . LEU A 1 99 ? 16.748 6.322 -3.606 1.00 88.31 99 LEU A C 1
ATOM 756 O O . LEU A 1 99 ? 17.848 6.631 -4.065 1.00 88.31 99 LEU A O 1
ATOM 760 N N . SER A 1 100 ? 16.197 5.137 -3.861 1.00 86.81 100 SER A N 1
ATOM 761 C CA . SER A 1 100 ? 16.853 4.105 -4.656 1.00 86.81 100 SER A CA 1
ATOM 762 C C . SER A 1 100 ? 16.831 4.439 -6.147 1.00 86.81 100 SER A C 1
ATOM 764 O O . SER A 1 100 ? 15.775 4.560 -6.765 1.00 86.81 100 SER A O 1
ATOM 766 N N . ASN A 1 101 ? 18.013 4.561 -6.754 1.00 81.50 101 ASN A N 1
ATOM 767 C CA . ASN A 1 101 ? 18.170 4.978 -8.155 1.00 81.50 101 ASN A CA 1
ATOM 768 C C . ASN A 1 101 ? 18.381 3.814 -9.134 1.00 81.50 101 ASN A C 1
ATOM 770 O O . ASN A 1 101 ? 18.483 4.036 -10.337 1.00 81.50 101 ASN A O 1
ATOM 774 N N . THR A 1 102 ? 18.455 2.577 -8.639 1.00 86.00 102 THR A N 1
ATOM 775 C CA . THR A 1 102 ? 18.696 1.390 -9.467 1.00 86.00 102 THR A CA 1
ATOM 776 C C . THR A 1 102 ? 17.564 0.374 -9.320 1.00 86.00 102 THR A C 1
ATOM 778 O O . THR A 1 102 ? 17.041 0.200 -8.216 1.00 86.00 102 THR A O 1
ATOM 781 N N . PRO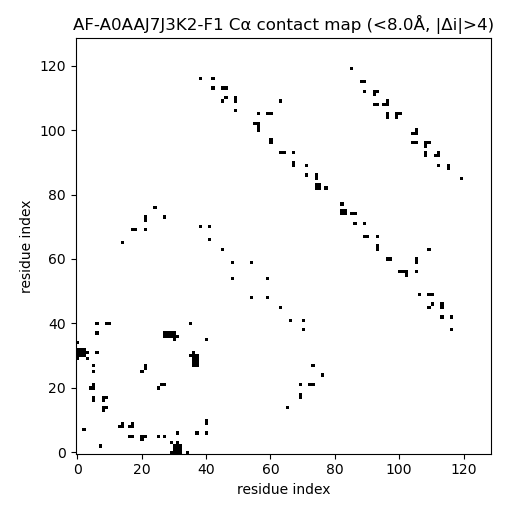 A 1 103 ? 17.199 -0.336 -10.403 1.00 83.19 103 PRO A N 1
ATOM 782 C CA . PRO A 1 103 ? 16.115 -1.320 -10.377 1.00 83.19 103 PRO A CA 1
ATOM 783 C C . PRO A 1 103 ? 16.382 -2.445 -9.366 1.00 83.19 103 PRO A C 1
ATOM 785 O O . PRO A 1 103 ? 15.493 -2.804 -8.599 1.00 83.19 103 PRO A O 1
ATOM 788 N N . ASN A 1 104 ? 17.631 -2.915 -9.261 1.00 85.75 104 ASN A N 1
ATOM 789 C CA . ASN A 1 104 ? 18.026 -3.934 -8.280 1.00 85.75 104 ASN A CA 1
ATOM 790 C C . ASN A 1 104 ? 17.795 -3.471 -6.835 1.00 85.75 104 ASN A C 1
ATOM 792 O O . ASN A 1 104 ? 17.348 -4.245 -5.989 1.00 85.75 104 ASN A O 1
ATOM 796 N N . LYS A 1 105 ? 18.10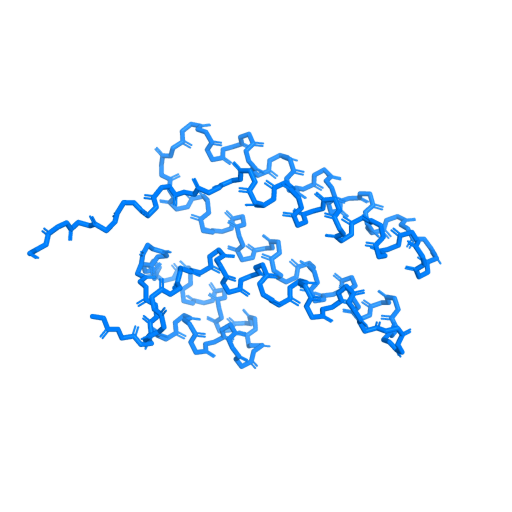7 -2.202 -6.539 1.00 87.19 105 LYS A N 1
ATOM 797 C CA . LYS A 1 105 ? 17.928 -1.656 -5.194 1.00 87.19 105 LYS A CA 1
ATOM 798 C C . LYS A 1 105 ? 16.446 -1.482 -4.871 1.00 87.19 105 LYS A C 1
ATOM 800 O O . LYS A 1 105 ? 16.028 -1.867 -3.787 1.00 87.19 105 LYS A O 1
ATOM 805 N N . VAL A 1 106 ? 15.655 -1.013 -5.835 1.00 86.88 106 VAL A N 1
ATOM 806 C CA . VAL A 1 106 ? 14.194 -0.902 -5.705 1.00 86.88 106 VAL A CA 1
ATOM 807 C C . VAL A 1 106 ? 13.570 -2.268 -5.430 1.00 86.88 106 VAL A C 1
ATOM 809 O O . VAL A 1 106 ? 12.795 -2.395 -4.491 1.00 86.88 106 VAL A O 1
ATOM 812 N N . GLN A 1 107 ? 13.958 -3.314 -6.165 1.00 87.38 107 GLN A N 1
ATOM 813 C CA . GLN A 1 107 ? 13.481 -4.679 -5.910 1.00 87.38 107 GLN A CA 1
ATOM 814 C C . GLN A 1 107 ? 13.858 -5.187 -4.512 1.00 87.38 107 GLN A C 1
ATOM 816 O O . GLN A 1 107 ? 13.031 -5.808 -3.845 1.00 87.38 107 GLN A O 1
ATOM 821 N N . SER A 1 108 ? 15.084 -4.911 -4.051 1.00 88.94 108 SER A N 1
ATOM 822 C CA . SER A 1 108 ? 15.508 -5.242 -2.685 1.00 88.94 108 SER A CA 1
ATOM 823 C C . SER A 1 108 ? 14.646 -4.534 -1.642 1.00 88.94 108 SER A C 1
ATOM 825 O O . SER A 1 108 ? 14.207 -5.164 -0.688 1.00 88.94 108 SER A O 1
ATOM 827 N N . ASP A 1 109 ? 14.366 -3.246 -1.830 1.00 89.56 109 ASP A N 1
ATOM 828 C CA . ASP A 1 109 ? 13.581 -2.474 -0.869 1.00 89.56 109 ASP A CA 1
ATOM 829 C C . ASP A 1 109 ? 12.097 -2.903 -0.875 1.00 89.56 109 ASP A C 1
ATOM 831 O O . ASP A 1 109 ? 11.475 -2.972 0.185 1.00 89.56 109 ASP A O 1
ATOM 835 N N . VAL A 1 110 ? 11.531 -3.266 -2.038 1.00 88.06 110 VAL A N 1
ATOM 836 C CA . VAL A 1 110 ? 10.184 -3.871 -2.142 1.00 88.06 110 VAL A CA 1
ATOM 837 C C . VAL A 1 110 ? 10.133 -5.212 -1.409 1.00 88.06 110 VAL A C 1
ATOM 839 O O . VAL A 1 110 ? 9.153 -5.506 -0.723 1.00 88.06 110 VAL A O 1
ATOM 842 N N . LYS A 1 111 ? 11.190 -6.023 -1.515 1.00 89.31 111 LYS A N 1
ATOM 843 C CA . LYS A 1 111 ? 11.304 -7.289 -0.784 1.00 89.31 111 LYS A CA 1
ATOM 844 C C . LYS A 1 111 ? 11.344 -7.069 0.730 1.00 89.31 111 LYS A C 1
ATOM 846 O O . LYS A 1 111 ? 10.651 -7.773 1.460 1.00 89.31 111 LYS A O 1
ATOM 851 N N . ASP A 1 112 ? 12.115 -6.092 1.196 1.00 90.00 112 ASP A N 1
ATOM 852 C CA . ASP A 1 112 ? 12.192 -5.739 2.620 1.00 90.00 112 ASP A CA 1
ATOM 853 C C . ASP A 1 112 ? 10.844 -5.224 3.147 1.00 90.00 112 ASP A C 1
ATOM 855 O O . ASP A 1 112 ? 10.439 -5.536 4.272 1.00 90.00 112 ASP A O 1
ATOM 859 N N . LEU A 1 113 ? 10.120 -4.463 2.318 1.00 87.94 113 LEU A N 1
ATOM 860 C CA . LEU A 1 113 ? 8.769 -4.003 2.620 1.00 87.94 113 LEU A CA 1
ATOM 861 C C . LEU A 1 113 ? 7.800 -5.182 2.764 1.00 87.94 113 LEU A C 1
ATOM 863 O O . LEU A 1 113 ? 7.059 -5.246 3.742 1.00 87.94 113 LEU A O 1
ATOM 867 N N . LEU A 1 114 ? 7.834 -6.133 1.828 1.00 86.44 114 LEU A N 1
ATOM 868 C CA . LEU A 1 114 ? 7.041 -7.363 1.889 1.00 86.44 114 LEU A CA 1
ATOM 869 C C . LEU A 1 114 ? 7.342 -8.186 3.144 1.00 86.44 114 LEU A C 1
ATOM 871 O O . LEU A 1 114 ? 6.410 -8.592 3.830 1.00 86.44 114 LEU A O 1
ATOM 875 N N . ALA A 1 115 ? 8.619 -8.377 3.481 1.00 88.06 115 ALA A N 1
ATOM 876 C CA . ALA A 1 115 ? 9.022 -9.113 4.679 1.00 88.06 115 ALA A CA 1
ATOM 877 C C . ALA A 1 115 ? 8.510 -8.440 5.963 1.00 88.06 115 ALA A C 1
ATOM 879 O O . ALA A 1 115 ? 8.060 -9.111 6.892 1.00 88.06 115 ALA A O 1
ATOM 880 N N . SER A 1 116 ? 8.525 -7.106 5.991 1.00 84.88 116 SER A N 1
ATOM 881 C CA . SER A 1 116 ? 7.961 -6.336 7.101 1.00 84.88 116 SER A CA 1
ATOM 882 C C . SER A 1 116 ? 6.440 -6.499 7.166 1.00 84.88 116 SER A C 1
ATOM 884 O O . SER A 1 116 ? 5.899 -6.701 8.247 1.00 84.88 116 SER A O 1
ATOM 886 N N . LEU A 1 117 ? 5.750 -6.498 6.018 1.00 79.75 117 LEU A N 1
ATOM 887 C CA . LEU A 1 117 ? 4.306 -6.747 5.912 1.00 79.75 117 LEU A CA 1
ATOM 888 C C . LEU A 1 117 ? 3.893 -8.166 6.312 1.00 79.75 117 LEU A C 1
ATOM 890 O O . LEU A 1 117 ? 2.819 -8.334 6.878 1.00 79.75 117 LEU A O 1
ATOM 894 N N . ASP A 1 118 ? 4.711 -9.183 6.053 1.00 78.00 118 ASP A N 1
ATOM 895 C CA . ASP A 1 118 ? 4.438 -10.550 6.517 1.00 78.00 118 ASP A CA 1
ATOM 896 C C . ASP A 1 118 ? 4.516 -10.658 8.045 1.00 78.00 118 ASP A C 1
ATOM 898 O O . ASP A 1 118 ? 3.686 -11.324 8.666 1.00 78.00 118 ASP A O 1
ATOM 902 N N . GLY A 1 119 ? 5.446 -9.930 8.671 1.00 70.19 119 GLY A N 1
ATOM 903 C CA . GLY A 1 119 ? 5.500 -9.784 10.129 1.00 70.19 119 GLY A CA 1
ATOM 904 C C . GLY A 1 119 ? 4.331 -8.981 10.714 1.00 70.19 119 GLY A C 1
ATOM 905 O O . GLY A 1 119 ? 4.038 -9.099 11.901 1.00 70.19 119 GLY A O 1
ATOM 906 N N . LEU A 1 120 ? 3.634 -8.197 9.884 1.00 63.59 120 LEU A N 1
ATOM 907 C CA . LEU A 1 120 ? 2.492 -7.368 10.275 1.00 63.59 120 LEU A CA 1
ATOM 908 C C . LEU A 1 120 ? 1.173 -8.134 10.360 1.00 63.59 120 LEU A C 1
ATOM 910 O O . LEU A 1 120 ? 0.170 -7.475 10.627 1.00 63.59 120 LEU A O 1
ATOM 914 N N . SER A 1 121 ? 1.167 -9.460 10.138 1.00 57.19 121 SER A N 1
ATOM 915 C CA . SER A 1 121 ? -0.023 -10.323 10.122 1.00 57.19 121 SER A CA 1
ATOM 916 C C . SER A 1 121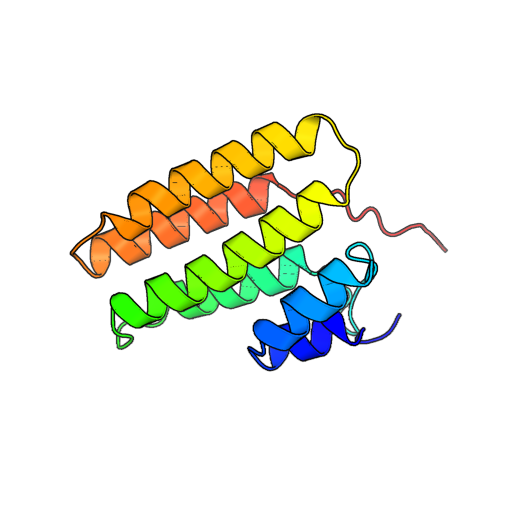 ? -1.004 -9.938 11.233 1.00 57.19 121 SER A C 1
ATOM 918 O O . SER A 1 121 ? -0.871 -10.327 12.394 1.00 57.19 121 SER A O 1
ATOM 920 N N . ILE A 1 122 ? -1.979 -9.103 10.869 1.00 53.66 122 ILE A N 1
ATOM 921 C CA . ILE A 1 122 ? -3.114 -8.762 11.714 1.00 53.66 122 ILE A CA 1
ATO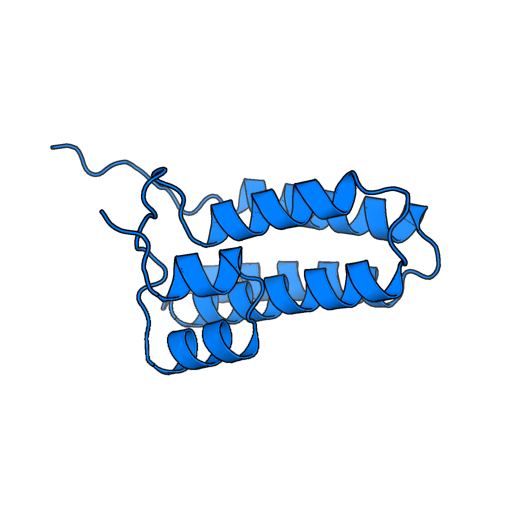M 922 C C . ILE A 1 122 ? -3.862 -10.078 11.802 1.00 53.66 122 ILE A C 1
ATOM 924 O O . ILE A 1 122 ? -4.303 -10.584 10.771 1.00 53.66 122 ILE A O 1
ATOM 928 N N . GLY A 1 123 ? -3.876 -10.680 12.989 1.00 42.78 123 GLY A N 1
ATOM 929 C CA . GLY A 1 123 ? -4.381 -12.026 13.202 1.00 42.78 123 GLY A CA 1
ATOM 930 C C . GLY A 1 123 ? -5.773 -12.202 12.607 1.00 42.78 123 GLY A C 1
ATOM 931 O O . GLY A 1 123 ? -6.767 -11.876 13.241 1.00 42.78 123 GLY A O 1
ATOM 932 N N . ASN A 1 124 ? -5.842 -12.783 11.411 1.00 42.84 124 ASN A N 1
ATOM 933 C CA . ASN A 1 124 ? -7.023 -13.485 10.947 1.00 42.84 124 ASN A CA 1
ATOM 934 C C . ASN A 1 124 ? -7.016 -14.832 11.671 1.00 42.84 124 ASN A C 1
ATOM 936 O O . ASN A 1 124 ? -6.644 -15.856 11.099 1.00 42.84 124 ASN A O 1
ATOM 940 N N . GLN A 1 125 ? -7.404 -14.832 12.948 1.00 36.97 125 GLN A N 1
ATOM 941 C CA . GLN A 1 125 ? -8.126 -15.998 13.427 1.00 36.97 125 GLN A CA 1
ATOM 942 C C . GLN A 1 125 ? -9.468 -15.971 12.692 1.00 36.97 125 GLN A C 1
ATOM 944 O O . GLN A 1 125 ? -10.187 -14.974 12.808 1.00 36.97 125 GLN A O 1
ATOM 949 N N . PRO A 1 126 ? -9.799 -16.997 11.889 1.00 39.00 126 PRO A N 1
ATOM 950 C CA . PRO A 1 126 ? -11.174 -17.158 11.459 1.00 39.00 126 PRO A CA 1
ATOM 951 C C . PRO A 1 126 ? -12.000 -17.232 12.743 1.00 39.00 126 PRO A C 1
ATOM 953 O O . PRO A 1 126 ? -11.719 -18.056 13.612 1.00 39.00 126 PRO A O 1
ATOM 956 N N . ALA A 1 127 ? -12.946 -16.310 12.914 1.00 38.28 127 ALA A N 1
ATOM 957 C CA . ALA A 1 127 ? -13.982 -16.497 13.909 1.00 38.28 127 ALA A CA 1
ATOM 958 C C . ALA A 1 127 ? -14.701 -17.786 13.510 1.00 38.28 127 ALA A C 1
ATOM 960 O O . ALA A 1 127 ? -15.372 -17.825 12.476 1.00 38.28 127 ALA A O 1
ATOM 961 N N . ASP A 1 128 ? -14.441 -18.838 14.284 1.00 33.44 128 ASP A N 1
ATOM 962 C CA . ASP A 1 128 ? -15.135 -20.111 14.233 1.00 33.44 128 ASP A CA 1
ATOM 963 C C . ASP A 1 128 ? -16.642 -19.859 14.088 1.00 33.44 128 ASP A C 1
ATOM 965 O O . ASP A 1 128 ? -17.247 -19.093 14.845 1.00 33.44 128 ASP A O 1
ATOM 969 N N . CYS A 1 129 ? -17.237 -20.503 13.091 1.00 36.16 129 CYS A N 1
ATOM 970 C CA . CYS A 1 129 ? -18.653 -20.832 13.060 1.00 36.16 129 CYS A CA 1
ATOM 971 C C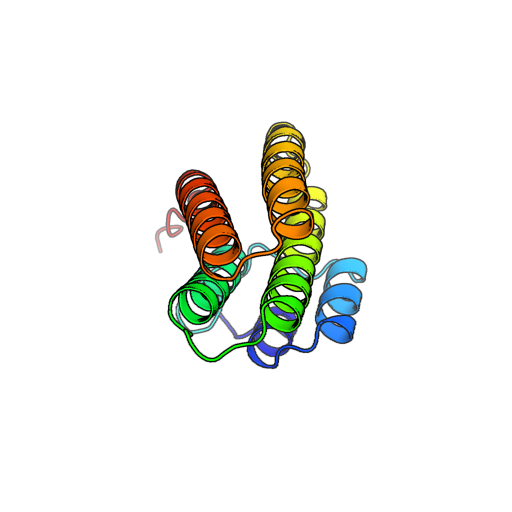 . CYS A 1 129 ? -18.754 -22.346 12.911 1.00 36.16 129 CYS A C 1
ATOM 973 O O . CYS A 1 129 ? -18.036 -22.885 12.036 1.00 36.16 129 CYS A O 1
#

Sequence (129 aa):
MGNTPLHLAVAANKMPVVMLLLKAGADVTCLDHEGNSLLKLAQRKLSLLQNCADTETSKIKEEVQSIIDMLVSCLQQQKDIEADRKIETLVSIYSRLILSNTPNKVQSDVKDLLASLDGLSIGNQPADC

InterPro domains:
  IPR002110 Ankyrin repeat [PF00023] (2-32)
  IPR002110 Ankyrin repeat [PS50088] (1-33)
  IPR002110 Ankyrin repeat [SM00248] (1-30)
  IPR036770 Ankyrin repeat-containing domain superfamily [G3DSA:1.25.40.20] (1-82)
  IPR036770 Ankyrin repeat-containing domain superfamily [SSF48403] (2-54)

Radius of gyration: 14.55 Å; Cα contacts (8 Å, |Δi|>4): 112; chains: 1; bounding box: 37×30×37 Å

pLDDT: mean 79.8, std 12.3, range [33.44, 90.94]

Solvent-accessible surface area (backbone atoms only — not comparable to full-atom values): 7465 Å² total; per-residue (Å²): 129,43,67,42,75,55,54,51,22,56,76,68,67,34,60,74,55,33,55,51,38,51,76,71,64,52,76,64,80,53,34,29,78,84,67,40,35,57,68,53,52,47,48,55,52,52,54,54,58,55,72,45,86,86,60,56,60,69,60,55,49,55,54,50,48,55,45,48,56,51,50,44,56,48,35,68,69,43,94,44,82,66,32,59,61,52,42,51,52,53,52,53,47,48,54,54,37,70,71,41,89,45,64,71,51,33,39,51,38,50,49,54,46,48,56,53,52,63,73,55,64,72,80,79,68,77,81,85,127

Foldseek 3Di:
DACDQLNVCLVVVPLVSNVVCLVVVNDQQDAHPVRDGLLNSLLVQLVVLLPDPPDDLVVNLVSLVSSLVSLLSNLVSPPDPVSVVLNVVSVVLSVQLVVDPDPVSNSVSSVVNSVSSVVVCPDPPPPDD

Nearest PDB structures (foldseek):
  8dz8-assembly2_B  TM=5.996E-01  e=4.420E-01  synthetic construct
  4m70-assembly3_I  TM=4.509E-01  e=2.202E+00  Solanum tuberosum
  8bpo-assembly1_t2  TM=3.665E-01  e=1.630E+00  Homo sapiens
  4abn-assembly1_A  TM=3.940E-01  e=2.202E+00  Mus musculus
  4abn-assembly2_B  TM=3.882E-01  e=2.560E+00  Mus musculus

Secondary structure (DSSP, 8-state):
----HHHHHHHTT-HHHHHHHHHTT--SS---TTS--HHHHHHHHHHHHHH-TTS-HHHHHHHHHHHHHHHHHHHHHS--HHHHHHHHHHHHHHHHHHH--SHHHHHHHHHHHHHHHHHT---------

Mean predicted aligned error: 7.18 Å

Organism: NCBI:txid156304